Protein AF-A0A6J7JT77-F1 (afdb_monomer_lite)

Structure (mmCIF, N/CA/C/O backbone):
data_AF-A0A6J7JT77-F1
#
_entry.id   AF-A0A6J7JT77-F1
#
loop_
_atom_site.group_PDB
_atom_site.id
_atom_site.type_symbol
_atom_site.label_atom_id
_atom_site.label_alt_id
_atom_site.label_comp_id
_atom_site.label_asym_id
_atom_site.label_entity_id
_atom_site.label_seq_id
_atom_site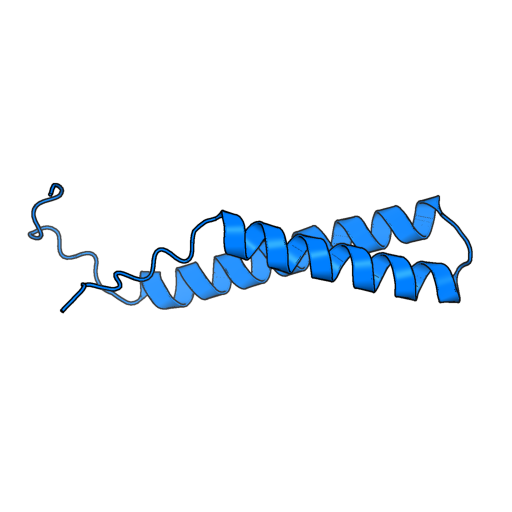.pdbx_PDB_ins_code
_atom_site.Cartn_x
_atom_site.Cartn_y
_atom_site.Cartn_z
_atom_site.occupancy
_atom_site.B_iso_or_equiv
_atom_site.auth_seq_id
_atom_site.auth_comp_id
_atom_site.auth_asym_id
_atom_site.auth_atom_id
_atom_site.pdbx_PDB_model_num
ATOM 1 N N . MET A 1 1 ? -30.589 -11.173 15.893 1.00 37.62 1 MET A N 1
ATOM 2 C CA . MET A 1 1 ? -29.907 -11.165 14.579 1.00 37.62 1 MET A CA 1
ATOM 3 C C . MET A 1 1 ? -28.522 -10.570 14.787 1.00 37.62 1 MET A C 1
ATOM 5 O O . MET A 1 1 ? -28.393 -9.695 15.630 1.00 37.62 1 MET A O 1
ATOM 9 N N . ALA A 1 2 ? -27.502 -11.163 14.167 1.00 41.84 2 ALA A N 1
ATOM 10 C CA . ALA A 1 2 ? -26.098 -11.097 14.572 1.00 41.84 2 ALA A CA 1
ATOM 11 C C . ALA A 1 2 ? -25.562 -9.675 14.821 1.00 41.84 2 ALA A C 1
ATOM 13 O O . ALA A 1 2 ? -25.702 -8.790 13.981 1.00 41.84 2 ALA A O 1
ATOM 14 N N . SER A 1 3 ? -24.893 -9.496 15.963 1.00 41.22 3 SER A N 1
ATOM 15 C CA . SER A 1 3 ? -24.005 -8.362 16.207 1.00 41.22 3 SER A CA 1
ATOM 16 C C . SER A 1 3 ? -22.845 -8.455 15.216 1.00 41.22 3 SER A C 1
ATOM 18 O O . SER A 1 3 ? -21.861 -9.154 15.454 1.00 41.22 3 SER A O 1
ATOM 20 N N . LEU A 1 4 ? -22.973 -7.782 14.072 1.00 47.84 4 LEU A N 1
ATOM 21 C CA . LEU A 1 4 ? -21.849 -7.453 13.200 1.00 47.84 4 LEU A CA 1
ATOM 22 C C . LEU A 1 4 ? -21.039 -6.361 13.903 1.00 47.84 4 LEU A C 1
ATOM 24 O O . LEU A 1 4 ? -21.014 -5.205 13.485 1.00 47.84 4 LEU A O 1
ATOM 28 N N . LYS A 1 5 ? -20.406 -6.710 15.028 1.00 49.81 5 LYS A N 1
ATOM 29 C CA . LYS A 1 5 ? -19.354 -5.886 15.614 1.00 49.81 5 LYS A CA 1
ATOM 30 C C . LYS A 1 5 ? -18.247 -5.891 14.571 1.00 49.81 5 LYS A C 1
ATOM 32 O O . LYS A 1 5 ? -17.528 -6.876 14.454 1.00 49.81 5 LYS A O 1
ATOM 37 N N . ASN A 1 6 ? -18.220 -4.858 13.731 1.00 55.34 6 ASN A N 1
ATOM 38 C CA . ASN A 1 6 ? -17.320 -4.729 12.593 1.00 55.34 6 ASN A CA 1
ATOM 39 C C . ASN A 1 6 ? -15.870 -4.723 13.084 1.00 55.34 6 ASN A C 1
ATOM 41 O O . ASN A 1 6 ? -15.259 -3.684 13.336 1.00 55.34 6 ASN A O 1
ATOM 45 N N . ILE A 1 7 ? -15.319 -5.926 13.207 1.00 56.44 7 ILE A N 1
ATOM 46 C CA . ILE A 1 7 ? -13.896 -6.201 13.249 1.00 56.44 7 ILE A CA 1
ATOM 47 C C . ILE A 1 7 ? -13.418 -5.954 11.819 1.00 56.44 7 ILE A C 1
ATOM 49 O O . ILE A 1 7 ? -13.232 -6.881 11.032 1.00 56.44 7 ILE A O 1
ATOM 53 N N . ILE A 1 8 ? -13.276 -4.683 11.436 1.00 61.38 8 ILE A N 1
ATOM 54 C CA . ILE A 1 8 ? -12.393 -4.342 10.322 1.00 61.38 8 ILE A CA 1
ATOM 55 C C . ILE A 1 8 ? -11.009 -4.731 10.830 1.00 61.38 8 ILE A C 1
ATOM 57 O O . ILE A 1 8 ? -10.350 -3.999 11.562 1.00 61.38 8 ILE A O 1
ATOM 61 N N . GLY A 1 9 ? -10.663 -5.995 10.600 1.00 72.62 9 GLY A N 1
ATOM 62 C CA . GLY A 1 9 ? -9.447 -6.578 11.125 1.00 72.62 9 GLY A CA 1
ATOM 63 C C . GLY A 1 9 ? -8.252 -5.945 10.436 1.00 72.62 9 GLY A 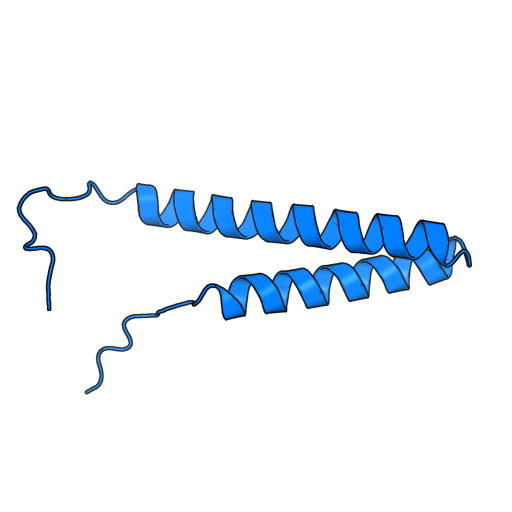C 1
ATOM 64 O O . GLY A 1 9 ? -8.346 -5.523 9.284 1.00 72.62 9 GLY A O 1
ATOM 65 N N . VAL A 1 10 ? -7.101 -5.982 11.103 1.00 82.31 10 VAL A N 1
ATOM 66 C CA . VAL A 1 10 ? -5.789 -5.608 10.544 1.00 82.31 10 VAL A CA 1
ATOM 67 C C . VAL A 1 10 ? -5.584 -6.167 9.128 1.00 82.31 10 VAL A C 1
ATOM 69 O O . VAL A 1 10 ? -4.994 -5.515 8.272 1.00 82.31 10 VAL A O 1
ATOM 72 N N . ARG A 1 11 ? -6.158 -7.343 8.846 1.00 84.44 11 ARG A N 1
ATOM 73 C CA . ARG A 1 11 ? -6.204 -7.956 7.518 1.00 84.44 11 ARG A CA 1
ATOM 74 C C . ARG A 1 11 ? -6.747 -7.022 6.431 1.00 84.44 11 ARG A C 1
ATOM 76 O O . ARG A 1 11 ? -6.143 -6.960 5.371 1.00 84.44 11 ARG A O 1
ATOM 83 N N . VAL A 1 12 ? -7.838 -6.298 6.676 1.00 89.31 12 VAL A N 1
ATOM 84 C CA . VAL A 1 12 ? -8.441 -5.379 5.696 1.00 89.31 12 VAL A CA 1
ATOM 85 C C . VAL A 1 12 ? -7.480 -4.233 5.391 1.00 89.31 12 VAL A C 1
ATOM 87 O O . VAL A 1 12 ? -7.166 -3.998 4.224 1.00 89.31 12 VAL A O 1
ATOM 90 N N . TYR A 1 13 ? -6.929 -3.595 6.427 1.00 88.88 13 TYR A N 1
ATOM 91 C CA . TYR A 1 13 ? -5.952 -2.514 6.270 1.00 88.88 13 TYR A CA 1
ATOM 92 C C . TYR A 1 13 ? -4.716 -2.961 5.490 1.00 88.88 13 TYR A C 1
ATOM 94 O O . TYR A 1 13 ? -4.291 -2.273 4.560 1.00 88.88 13 TYR A O 1
ATOM 102 N N . LEU A 1 14 ? -4.189 -4.148 5.795 1.00 92.12 14 LEU A N 1
ATOM 103 C CA . LEU A 1 14 ? -3.066 -4.738 5.069 1.00 92.12 14 LEU A CA 1
ATOM 104 C C . LEU A 1 14 ? -3.419 -5.064 3.614 1.00 92.12 14 LEU A C 1
ATOM 106 O O . LEU A 1 14 ? -2.623 -4.792 2.723 1.00 92.12 14 LEU A O 1
ATOM 110 N N . THR A 1 15 ? -4.606 -5.612 3.345 1.00 93.38 15 THR A N 1
ATOM 111 C CA . THR A 1 15 ? -5.003 -5.945 1.967 1.00 93.38 15 THR A CA 1
ATOM 112 C C . THR A 1 15 ? -5.192 -4.705 1.099 1.00 93.38 15 THR A C 1
ATOM 114 O O . THR A 1 15 ? -4.704 -4.679 -0.027 1.00 93.38 15 THR A O 1
ATOM 117 N N . ILE A 1 16 ? -5.840 -3.659 1.619 1.00 92.25 16 ILE A N 1
ATOM 118 C CA . ILE A 1 16 ? -6.085 -2.422 0.866 1.00 92.25 16 ILE A CA 1
ATOM 119 C C . ILE A 1 16 ? -4.765 -1.698 0.593 1.00 92.25 16 ILE A C 1
ATOM 121 O O . ILE A 1 16 ? -4.500 -1.312 -0.546 1.00 92.25 16 ILE A O 1
ATOM 125 N N . SER A 1 17 ? -3.911 -1.557 1.610 1.00 92.81 17 SER A N 1
ATOM 126 C CA . SER A 1 17 ? -2.593 -0.939 1.434 1.00 92.81 17 SER A CA 1
ATOM 127 C C . SER A 1 17 ? -1.723 -1.731 0.459 1.00 92.81 17 SER A C 1
ATOM 129 O O . SER A 1 17 ? -1.100 -1.126 -0.415 1.00 92.81 17 SER A O 1
ATOM 131 N N . ALA A 1 18 ? -1.715 -3.068 0.537 1.00 95.19 18 ALA A N 1
ATOM 132 C CA . ALA A 1 18 ? -0.955 -3.923 -0.379 1.00 95.19 18 ALA A CA 1
ATOM 133 C C . ALA A 1 18 ? -1.403 -3.747 -1.834 1.00 95.19 18 ALA A C 1
ATOM 135 O O . ALA A 1 18 ? -0.565 -3.537 -2.711 1.00 95.19 18 ALA A O 1
ATOM 136 N N . ILE A 1 19 ? -2.716 -3.760 -2.090 1.00 96.88 19 ILE A N 1
ATOM 137 C CA . ILE A 1 19 ? -3.268 -3.519 -3.431 1.00 96.88 19 ILE A CA 1
ATOM 138 C C . ILE A 1 19 ? -2.856 -2.132 -3.932 1.00 96.88 19 ILE A C 1
ATOM 140 O O . ILE A 1 19 ? -2.396 -1.997 -5.065 1.00 96.88 19 ILE A O 1
ATOM 144 N N . SER A 1 20 ? -2.955 -1.109 -3.081 1.00 95.19 20 SER A N 1
ATOM 145 C CA . SER A 1 20 ? -2.571 0.252 -3.452 1.00 95.19 20 SER A CA 1
ATOM 146 C C . SER A 1 20 ? -1.082 0.364 -3.801 1.00 95.19 20 SER A C 1
ATOM 148 O O . SER A 1 20 ? -0.734 1.011 -4.788 1.00 95.19 20 SER A O 1
ATOM 150 N N . GLY A 1 21 ? -0.205 -0.300 -3.043 1.00 96.00 21 GLY A N 1
ATOM 151 C CA . GLY A 1 21 ? 1.231 -0.352 -3.328 1.00 96.00 21 GLY A CA 1
ATOM 152 C C . GLY A 1 21 ? 1.549 -1.030 -4.663 1.00 96.00 21 GLY A C 1
ATOM 153 O O . GLY A 1 21 ? 2.362 -0.521 -5.434 1.00 96.00 21 GLY A O 1
ATOM 154 N N . VAL A 1 22 ? 0.863 -2.134 -4.982 1.00 96.56 22 VAL A N 1
ATOM 155 C CA . VAL A 1 22 ? 1.013 -2.835 -6.270 1.00 96.56 22 VAL A CA 1
ATOM 156 C C . VAL A 1 22 ? 0.562 -1.955 -7.436 1.00 96.56 22 VAL A C 1
ATOM 158 O O . VAL A 1 22 ? 1.276 -1.859 -8.434 1.00 96.56 22 VAL A O 1
ATOM 161 N N . ILE A 1 23 ? -0.580 -1.275 -7.307 1.00 95.94 23 ILE A N 1
ATOM 162 C CA . ILE A 1 23 ? -1.095 -0.374 -8.349 1.00 95.94 23 ILE A CA 1
ATOM 163 C C . ILE A 1 23 ? -0.109 0.767 -8.605 1.00 95.94 23 ILE A C 1
ATOM 165 O O . ILE A 1 23 ? 0.253 1.020 -9.754 1.00 95.94 23 ILE A O 1
ATOM 169 N N . VAL A 1 24 ? 0.370 1.433 -7.551 1.00 95.62 24 VAL A N 1
ATOM 170 C CA . VAL A 1 24 ? 1.332 2.534 -7.699 1.00 95.62 24 VAL A CA 1
ATOM 171 C C . VAL A 1 24 ? 2.653 2.032 -8.276 1.00 95.62 24 VAL A C 1
ATOM 173 O O . VAL A 1 24 ? 3.180 2.647 -9.200 1.00 95.62 24 VAL A O 1
ATOM 176 N N . GLY A 1 25 ? 3.153 0.886 -7.809 1.00 93.88 25 GLY A N 1
ATOM 177 C CA . GLY A 1 25 ? 4.342 0.254 -8.377 1.00 93.88 25 GLY A CA 1
ATOM 178 C C . GLY A 1 25 ? 4.193 -0.014 -9.878 1.00 93.88 25 GLY A C 1
ATOM 179 O O . GLY A 1 25 ? 5.097 0.305 -10.649 1.00 93.88 25 GLY A O 1
ATOM 180 N N . PHE A 1 26 ? 3.032 -0.508 -10.318 1.00 94.69 26 PHE A N 1
ATOM 181 C CA . PHE A 1 26 ? 2.749 -0.755 -11.733 1.00 94.69 26 PHE A CA 1
ATOM 182 C C . PHE A 1 26 ? 2.692 0.536 -12.565 1.00 94.69 26 PHE A C 1
ATOM 184 O O . PHE A 1 26 ? 3.272 0.600 -13.650 1.00 94.69 26 PHE A O 1
ATOM 191 N N . ILE A 1 27 ? 2.058 1.590 -12.043 1.00 94.38 27 ILE A N 1
ATOM 192 C CA . ILE A 1 27 ? 2.009 2.909 -12.695 1.00 94.38 27 ILE A CA 1
ATOM 193 C C . ILE A 1 27 ? 3.426 3.473 -12.868 1.00 94.38 27 ILE A C 1
ATOM 195 O O . ILE A 1 27 ? 3.804 3.913 -13.955 1.00 94.38 27 ILE A O 1
ATOM 199 N N . VAL A 1 28 ? 4.233 3.420 -11.807 1.00 93.38 28 VAL A N 1
ATOM 200 C CA . VAL A 1 28 ? 5.612 3.922 -11.811 1.00 93.38 28 VAL A CA 1
ATOM 201 C C . VAL A 1 28 ? 6.491 3.100 -12.752 1.00 93.38 28 VAL A C 1
ATOM 203 O O . VAL A 1 28 ? 7.321 3.661 -13.469 1.00 93.38 28 VAL A O 1
ATOM 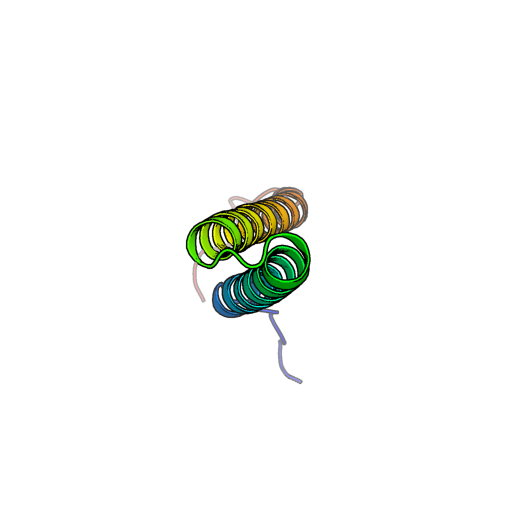206 N N . TRP A 1 29 ? 6.280 1.786 -12.816 1.00 92.31 29 TRP A N 1
ATOM 207 C CA . TRP A 1 29 ? 6.959 0.929 -13.782 1.00 92.31 29 TRP A CA 1
ATOM 208 C C . TRP A 1 29 ? 6.638 1.320 -15.231 1.00 92.31 29 TRP A C 1
ATOM 210 O O . TRP A 1 29 ? 7.550 1.386 -16.054 1.00 92.31 29 TRP A O 1
ATOM 220 N N . GLY A 1 30 ? 5.386 1.672 -15.539 1.00 90.88 30 GLY A N 1
ATOM 221 C CA . GLY A 1 30 ? 5.004 2.182 -16.860 1.00 90.88 30 GLY A CA 1
ATOM 222 C C . GLY A 1 30 ? 5.743 3.465 -17.268 1.00 90.88 30 GLY A C 1
ATOM 223 O O . GLY A 1 30 ? 6.061 3.634 -18.446 1.00 90.88 30 GLY A O 1
ATOM 224 N N . GLY A 1 31 ? 6.060 4.337 -16.304 1.00 90.62 31 GLY A N 1
ATOM 225 C CA . GLY A 1 31 ? 6.761 5.605 -16.540 1.00 90.62 31 GLY A CA 1
ATOM 226 C C . GLY A 1 31 ? 8.289 5.495 -16.584 1.00 90.62 31 GLY A C 1
ATOM 227 O O . GLY A 1 31 ? 8.917 6.071 -17.468 1.00 90.62 31 GLY A O 1
ATOM 228 N N . LEU A 1 32 ? 8.900 4.760 -15.648 1.00 90.00 32 LEU A N 1
ATOM 229 C CA . LEU A 1 32 ? 10.364 4.669 -15.538 1.00 90.00 32 LEU A CA 1
ATOM 230 C C . LEU A 1 32 ? 10.968 3.442 -16.229 1.00 90.00 32 LEU A C 1
ATOM 232 O O . LEU A 1 32 ? 12.165 3.446 -16.508 1.00 90.00 32 LEU A O 1
ATOM 236 N N . ARG A 1 33 ? 10.178 2.382 -16.457 1.00 88.69 33 ARG A N 1
ATOM 237 C CA . ARG A 1 33 ? 10.636 1.054 -16.919 1.00 88.69 33 ARG A CA 1
ATOM 238 C C . ARG A 1 33 ? 11.826 0.488 -16.134 1.00 88.69 33 ARG A C 1
ATOM 240 O O . ARG A 1 33 ? 12.587 -0.330 -16.639 1.00 88.69 33 ARG A O 1
ATOM 247 N N . ASP A 1 34 ? 11.957 0.901 -14.879 1.00 92.50 34 ASP A N 1
ATOM 248 C CA . ASP A 1 34 ? 12.998 0.475 -13.951 1.00 92.50 34 ASP A CA 1
ATOM 249 C C . ASP A 1 34 ? 12.339 -0.264 -12.784 1.00 92.50 34 ASP A C 1
ATOM 251 O O . ASP A 1 34 ? 11.548 0.307 -12.024 1.00 92.50 34 ASP A O 1
ATOM 255 N N . LEU A 1 35 ? 12.668 -1.551 -12.659 1.00 90.38 35 LEU A N 1
ATOM 256 C CA . LEU A 1 35 ? 12.127 -2.431 -11.628 1.00 90.38 35 LEU A CA 1
ATOM 257 C C . LEU A 1 35 ? 12.498 -1.964 -10.218 1.00 90.38 35 LEU A C 1
ATOM 259 O O . LEU A 1 35 ? 11.623 -1.912 -9.355 1.00 90.38 35 LEU A O 1
ATOM 263 N N . ALA A 1 36 ? 13.749 -1.563 -9.985 1.00 92.75 36 ALA A N 1
ATOM 264 C CA . ALA A 1 36 ? 14.202 -1.158 -8.658 1.00 92.75 36 ALA A CA 1
ATOM 265 C C . ALA A 1 36 ? 13.468 0.103 -8.193 1.00 92.75 36 ALA A C 1
ATOM 267 O O . ALA A 1 36 ? 12.938 0.148 -7.081 1.00 92.75 36 ALA A O 1
ATOM 268 N N . LYS A 1 37 ? 13.355 1.104 -9.074 1.00 91.44 37 LYS A N 1
ATOM 269 C CA . LYS A 1 37 ? 12.629 2.342 -8.755 1.00 91.44 37 LYS A CA 1
ATOM 270 C C . LYS A 1 37 ? 11.138 2.083 -8.552 1.00 91.44 37 LYS A C 1
ATOM 272 O O . LYS A 1 37 ? 10.568 2.594 -7.590 1.00 91.44 37 LYS A O 1
ATOM 277 N N . SER A 1 38 ? 10.513 1.263 -9.399 1.00 92.69 38 SER A N 1
ATOM 278 C CA . SER A 1 38 ? 9.089 0.930 -9.257 1.00 92.69 38 SER A CA 1
ATOM 279 C C . SER A 1 38 ? 8.765 0.229 -7.936 1.00 92.69 38 SER A C 1
ATOM 281 O O . SER A 1 38 ? 7.752 0.544 -7.314 1.00 92.69 38 SER A O 1
ATOM 283 N N . LEU A 1 39 ? 9.649 -0.654 -7.462 1.00 93.88 39 LEU A N 1
ATOM 284 C CA . LEU A 1 39 ? 9.448 -1.384 -6.215 1.00 93.88 39 LEU A CA 1
ATOM 285 C C . LEU A 1 39 ? 9.593 -0.469 -4.993 1.00 93.88 39 LEU A C 1
ATOM 287 O O . LEU A 1 39 ? 8.805 -0.576 -4.057 1.00 93.88 39 LEU A O 1
ATOM 291 N N . ILE A 1 40 ? 10.544 0.471 -5.026 1.00 95.44 40 ILE A N 1
ATOM 292 C CA . ILE A 1 40 ? 10.708 1.488 -3.976 1.00 95.44 40 ILE A CA 1
ATOM 293 C C . ILE A 1 40 ? 9.458 2.368 -3.889 1.00 95.44 40 ILE A C 1
ATOM 295 O O . ILE A 1 40 ? 8.919 2.563 -2.802 1.00 95.44 40 ILE A O 1
ATOM 299 N N . TRP A 1 41 ? 8.958 2.865 -5.023 1.00 94.69 41 TRP A N 1
ATOM 300 C CA . TRP A 1 41 ? 7.756 3.700 -5.045 1.00 94.69 41 TRP A CA 1
ATOM 301 C C . TRP A 1 41 ? 6.487 2.935 -4.655 1.00 94.69 41 TRP A C 1
ATOM 303 O O . TRP A 1 41 ? 5.658 3.470 -3.920 1.00 94.69 41 TRP A O 1
ATOM 313 N N . GLY A 1 42 ? 6.345 1.682 -5.094 1.00 95.56 42 GLY A N 1
ATOM 314 C CA . GLY A 1 42 ? 5.239 0.818 -4.679 1.00 95.56 42 GLY A CA 1
ATOM 315 C C . GLY A 1 42 ? 5.268 0.521 -3.177 1.00 95.56 42 GLY A C 1
ATOM 316 O O . GLY A 1 42 ? 4.244 0.633 -2.503 1.00 95.56 42 GLY A O 1
ATOM 317 N N . GLY A 1 43 ? 6.450 0.225 -2.626 1.00 95.12 43 GLY A N 1
ATOM 318 C CA . GLY A 1 43 ? 6.652 0.039 -1.187 1.00 95.12 43 GLY A CA 1
ATOM 319 C C . GLY A 1 43 ? 6.392 1.313 -0.379 1.00 95.12 43 GLY A C 1
ATOM 320 O O . GLY A 1 43 ? 5.760 1.259 0.675 1.00 95.12 43 GLY A O 1
ATOM 321 N N . LEU A 1 44 ? 6.798 2.475 -0.893 1.00 97.00 44 LEU A N 1
ATOM 322 C CA . LEU A 1 44 ? 6.508 3.763 -0.265 1.00 97.00 44 LEU A CA 1
ATOM 323 C C . LEU A 1 44 ? 4.998 4.032 -0.222 1.00 97.00 44 LEU A C 1
ATOM 325 O O . LEU A 1 44 ? 4.465 4.395 0.825 1.00 97.00 44 LEU A O 1
ATOM 329 N N . ALA A 1 45 ? 4.297 3.803 -1.332 1.00 96.56 45 ALA A N 1
ATOM 330 C CA . ALA A 1 45 ? 2.852 3.986 -1.401 1.00 96.56 45 ALA A CA 1
ATOM 331 C C . ALA A 1 45 ? 2.098 3.029 -0.466 1.00 96.56 45 ALA A C 1
ATOM 333 O O . ALA A 1 45 ? 1.148 3.450 0.193 1.00 96.56 45 ALA A O 1
ATOM 334 N N . PHE A 1 46 ? 2.552 1.776 -0.348 1.00 96.75 46 PHE A N 1
ATOM 335 C CA . PHE A 1 46 ? 2.032 0.821 0.634 1.00 96.75 46 PHE A CA 1
ATOM 336 C C . PHE A 1 46 ? 2.088 1.385 2.061 1.00 96.75 46 PHE A C 1
ATOM 338 O O . PHE A 1 46 ? 1.068 1.405 2.752 1.00 96.75 46 PHE A O 1
ATOM 345 N N . ILE A 1 47 ? 3.257 1.885 2.482 1.00 96.62 47 ILE A N 1
ATOM 346 C CA . ILE A 1 47 ? 3.460 2.440 3.829 1.00 96.62 47 ILE A CA 1
ATOM 347 C C . ILE A 1 47 ? 2.555 3.654 4.049 1.00 96.62 47 ILE A C 1
ATOM 349 O O . ILE A 1 47 ? 1.851 3.716 5.056 1.00 96.62 47 ILE A O 1
ATOM 353 N N . VAL A 1 48 ? 2.543 4.599 3.106 1.00 97.19 48 VAL A N 1
ATOM 354 C CA . VAL A 1 48 ? 1.750 5.833 3.218 1.00 97.19 48 VAL A CA 1
ATOM 355 C C . VAL A 1 48 ? 0.262 5.520 3.359 1.00 97.19 48 VAL A C 1
ATOM 357 O O . VAL A 1 48 ? -0.396 6.074 4.236 1.00 97.19 48 VAL A O 1
ATOM 360 N N . VAL A 1 49 ? -0.268 4.605 2.545 1.00 96.44 49 VAL A N 1
ATOM 361 C CA . VAL A 1 49 ? -1.687 4.225 2.594 1.00 96.44 49 VAL A CA 1
ATOM 362 C C . VAL A 1 49 ? -2.021 3.485 3.886 1.00 96.44 49 VAL A C 1
ATOM 364 O O . VAL A 1 49 ? -3.047 3.775 4.500 1.00 96.44 49 VAL A O 1
ATOM 367 N N . LEU A 1 50 ? -1.162 2.563 4.329 1.00 95.19 50 LEU A N 1
ATOM 368 C CA . LEU A 1 50 ? -1.364 1.838 5.584 1.00 95.19 50 LEU A CA 1
ATOM 369 C C . LEU A 1 50 ? -1.429 2.803 6.769 1.00 95.19 50 LEU A C 1
ATOM 371 O O . LEU A 1 50 ? -2.377 2.741 7.552 1.00 95.19 50 LEU A O 1
ATOM 375 N N . VAL A 1 51 ? -0.450 3.705 6.877 1.00 95.44 51 VAL A N 1
ATOM 376 C CA . VAL A 1 51 ? -0.396 4.700 7.953 1.00 95.44 51 VAL A CA 1
ATOM 377 C C . VAL A 1 51 ? -1.603 5.627 7.874 1.00 95.44 51 VAL A C 1
ATOM 379 O O . VAL A 1 51 ? -2.268 5.813 8.883 1.00 95.44 51 VAL A O 1
ATOM 382 N N . ALA A 1 52 ? -1.949 6.138 6.691 1.00 94.81 52 ALA A N 1
ATOM 383 C CA . ALA A 1 52 ? -3.093 7.030 6.527 1.00 94.81 52 ALA A CA 1
ATOM 384 C C . ALA A 1 52 ? -4.406 6.385 6.995 1.00 94.81 52 ALA A C 1
ATOM 386 O O . ALA A 1 52 ? -5.139 6.988 7.777 1.00 94.81 52 ALA A O 1
ATOM 387 N N . ILE A 1 53 ? -4.693 5.151 6.569 1.00 91.69 53 ILE A N 1
ATOM 388 C CA . ILE A 1 53 ? -5.922 4.451 6.969 1.00 91.69 53 ILE A CA 1
ATOM 389 C C . ILE A 1 53 ? -5.910 4.150 8.472 1.00 91.69 53 ILE A C 1
ATOM 391 O O . ILE A 1 53 ? -6.925 4.347 9.134 1.00 91.69 53 ILE A O 1
ATOM 395 N N . ALA A 1 54 ? -4.773 3.720 9.026 1.00 91.25 54 ALA A N 1
ATOM 396 C CA . ALA A 1 54 ? -4.647 3.459 10.458 1.00 91.25 54 ALA A CA 1
ATOM 397 C C . ALA A 1 54 ? -4.830 4.734 11.295 1.00 91.25 54 ALA A C 1
ATOM 399 O O . ALA A 1 54 ? -5.501 4.703 12.324 1.00 91.25 54 ALA A O 1
ATOM 400 N N . THR A 1 55 ? -4.273 5.862 10.849 1.00 92.81 55 THR A N 1
ATOM 401 C CA . THR A 1 55 ? -4.457 7.159 11.504 1.00 92.81 55 THR A CA 1
ATOM 402 C C . THR A 1 55 ? -5.911 7.601 11.434 1.00 92.81 55 THR A C 1
ATOM 404 O O . THR A 1 55 ? -6.446 8.023 12.451 1.00 92.81 55 THR A O 1
ATOM 407 N N . LEU A 1 56 ? -6.574 7.455 10.283 1.00 90.31 56 LEU A N 1
ATOM 408 C CA . LEU A 1 56 ? -7.999 7.767 10.146 1.00 90.31 56 LEU A CA 1
ATOM 409 C C . LEU A 1 56 ? -8.862 6.886 11.056 1.00 90.31 56 LEU A C 1
ATOM 411 O O . LEU A 1 56 ? -9.744 7.399 11.737 1.00 90.31 56 LEU A O 1
ATOM 415 N N . ASP A 1 57 ? -8.588 5.582 11.111 1.00 86.69 57 ASP A N 1
ATOM 416 C CA . ASP A 1 57 ? -9.298 4.653 11.994 1.00 86.69 57 ASP A CA 1
ATOM 417 C C . ASP A 1 57 ? -9.087 5.012 13.471 1.00 86.69 57 ASP A C 1
ATOM 419 O O . ASP A 1 57 ? -10.044 5.048 14.244 1.00 86.69 57 ASP A O 1
ATOM 423 N N . LEU A 1 58 ? -7.855 5.364 13.855 1.00 85.62 58 LEU A N 1
ATOM 424 C CA . LEU A 1 58 ? -7.551 5.843 15.201 1.00 85.62 58 LEU A CA 1
ATOM 425 C C . LEU A 1 58 ? -8.238 7.180 15.501 1.00 85.62 58 LEU A C 1
ATOM 427 O O . LEU A 1 58 ? -8.742 7.351 16.602 1.00 85.62 58 LEU A O 1
ATOM 431 N N . SER A 1 59 ? -8.298 8.117 14.555 1.00 85.69 59 SER A N 1
ATOM 432 C CA . SER A 1 59 ? -8.990 9.398 14.744 1.00 85.69 59 SER A CA 1
ATOM 433 C C . SER A 1 59 ? -10.505 9.234 14.875 1.00 85.69 59 SER A C 1
ATOM 435 O O . SER A 1 59 ? -11.127 9.966 15.639 1.00 85.69 59 SER A O 1
ATOM 437 N N . LEU A 1 60 ? -11.103 8.271 14.167 1.00 81.12 60 LEU A N 1
ATOM 438 C CA . LEU A 1 60 ? -12.536 7.974 14.258 1.00 81.12 60 LEU A CA 1
ATOM 439 C C . LEU A 1 60 ? -12.892 7.235 15.555 1.00 81.12 60 LEU A C 1
ATOM 441 O O . LEU A 1 60 ? -13.930 7.511 16.149 1.00 81.12 60 LEU A O 1
ATOM 445 N N . ARG A 1 61 ? -12.037 6.308 16.005 1.00 70.75 61 ARG A N 1
ATOM 446 C CA . ARG A 1 61 ? -12.249 5.524 17.237 1.00 70.75 61 ARG A CA 1
ATOM 447 C C . ARG A 1 61 ? -11.799 6.251 18.503 1.00 70.75 61 ARG A C 1
ATOM 449 O O . ARG A 1 61 ? -12.408 6.080 19.547 1.00 70.75 61 ARG A O 1
ATOM 456 N N . GLY A 1 62 ? -10.765 7.080 18.412 1.00 61.19 62 GLY A N 1
ATOM 457 C CA . GLY A 1 62 ? -10.221 7.881 19.513 1.00 61.19 62 GLY A CA 1
ATOM 458 C C . GLY A 1 62 ? -11.076 9.093 19.893 1.00 61.19 62 GLY A C 1
ATOM 459 O O . GLY A 1 62 ? -10.672 9.867 20.755 1.00 61.19 62 GLY A O 1
ATOM 460 N N . ALA A 1 63 ? -12.235 9.271 19.249 1.00 53.19 63 ALA A N 1
ATOM 461 C CA . ALA A 1 63 ? -13.232 10.277 19.598 1.00 53.19 63 ALA A CA 1
ATO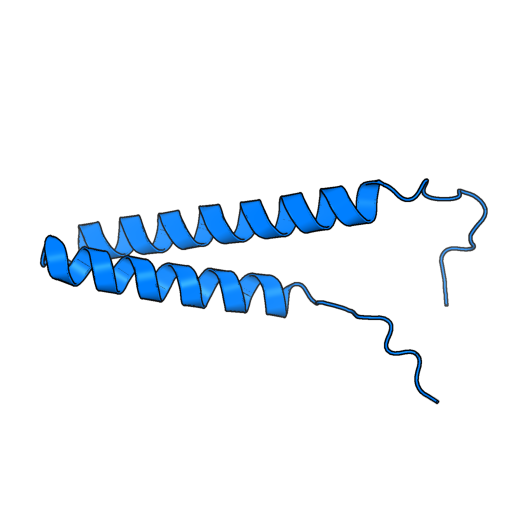M 462 C C . ALA A 1 63 ? -14.276 9.771 20.613 1.00 53.19 63 ALA A C 1
ATOM 464 O O . ALA A 1 63 ? -15.003 10.587 21.180 1.00 53.19 63 ALA A O 1
ATOM 465 N N . GLU A 1 64 ? -14.359 8.459 20.868 1.00 53.06 64 GLU A N 1
ATOM 466 C CA . GLU A 1 64 ? -15.140 7.956 21.999 1.00 53.06 64 GLU A CA 1
ATOM 467 C C . GLU A 1 64 ? -14.294 8.071 23.275 1.00 53.06 64 GLU A C 1
ATOM 469 O O . GLU A 1 64 ? -13.197 7.507 23.320 1.00 53.06 64 GLU A O 1
ATOM 474 N N . PRO A 1 65 ? -14.752 8.794 24.319 1.00 53.47 65 PRO A N 1
ATOM 475 C CA . PRO A 1 65 ? -14.115 8.703 25.621 1.00 53.47 65 PRO A CA 1
ATOM 476 C C . PRO A 1 65 ? -14.177 7.238 26.048 1.00 53.47 65 PRO A C 1
ATOM 478 O O . PRO A 1 65 ? -15.258 6.662 26.170 1.00 53.47 65 PRO A O 1
ATOM 481 N N . GLU A 1 66 ? -13.008 6.627 26.216 1.00 58.47 66 GLU A N 1
ATOM 482 C CA . GLU A 1 66 ? -12.861 5.269 26.721 1.00 58.47 66 GLU A CA 1
ATOM 483 C C . GLU A 1 66 ? -13.412 5.254 28.152 1.00 58.47 66 GLU A C 1
ATOM 485 O O . GLU A 1 66 ? -12.713 5.607 29.097 1.00 58.47 66 GLU A O 1
ATOM 490 N N . ASP A 1 67 ? -14.713 4.974 28.294 1.00 56.19 67 ASP A N 1
ATOM 491 C CA . ASP A 1 67 ? -15.413 4.999 29.575 1.00 56.19 67 ASP A CA 1
ATOM 492 C C . ASP A 1 67 ? -14.741 3.980 30.513 1.00 56.19 67 ASP A C 1
ATOM 494 O O . ASP A 1 67 ? -14.845 2.768 30.277 1.00 56.19 67 ASP A O 1
ATOM 498 N N . PRO A 1 68 ? -14.054 4.443 31.576 1.00 63.53 68 PRO A N 1
ATOM 499 C CA . PRO A 1 68 ? -13.297 3.581 32.480 1.00 63.53 68 PRO A CA 1
ATOM 500 C C . PRO A 1 68 ? -14.167 2.543 33.198 1.00 63.53 68 PRO A C 1
ATOM 502 O O . PRO A 1 68 ? -13.634 1.613 33.804 1.00 63.53 68 PRO A O 1
ATOM 505 N N . ASN A 1 69 ? -15.496 2.703 33.158 1.00 64.94 69 ASN A N 1
ATOM 506 C CA . ASN A 1 69 ? -16.455 1.837 33.833 1.00 64.94 69 ASN A CA 1
ATOM 507 C C . ASN A 1 69 ? -17.014 0.716 32.951 1.00 64.94 69 ASN A C 1
ATOM 509 O O . ASN A 1 69 ? -17.806 -0.092 33.442 1.00 64.94 69 ASN A O 1
ATOM 513 N N . GLN A 1 70 ? -16.634 0.623 31.674 1.00 63.09 70 GLN A N 1
ATOM 514 C CA . GLN A 1 70 ? -17.067 -0.505 30.855 1.00 63.09 70 GLN A CA 1
ATOM 515 C C . GLN A 1 70 ? -16.202 -1.733 31.179 1.00 63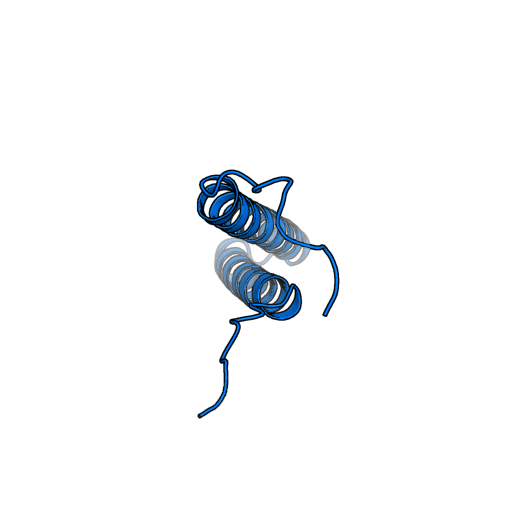.09 70 GLN A C 1
ATOM 517 O O . GLN A 1 70 ? -14.984 -1.703 30.975 1.00 63.09 70 GLN A O 1
ATOM 522 N N . PRO A 1 71 ? -16.793 -2.825 31.706 1.00 62.72 71 PRO A N 1
ATOM 523 C CA . PRO A 1 71 ? -16.029 -3.984 32.132 1.00 62.72 71 PRO A CA 1
ATOM 524 C C . PRO A 1 71 ? -15.332 -4.595 30.920 1.00 62.72 71 PRO A C 1
ATOM 526 O O . PRO A 1 71 ? -15.957 -5.092 29.978 1.00 62.72 71 PRO A O 1
ATOM 529 N N . ARG A 1 72 ? -14.001 -4.545 30.950 1.00 64.75 72 ARG A N 1
ATOM 530 C CA . ARG A 1 72 ? -13.142 -5.191 29.965 1.00 64.75 72 ARG A CA 1
ATOM 531 C C . ARG A 1 72 ? -13.264 -6.689 30.203 1.00 64.75 72 ARG A C 1
ATOM 533 O O . ARG A 1 72 ? -12.602 -7.172 31.108 1.00 64.75 72 ARG A O 1
ATOM 540 N N . LEU A 1 73 ? -14.154 -7.360 29.465 1.00 57.19 73 LEU A N 1
ATOM 541 C CA . LEU A 1 73 ? -14.207 -8.798 29.132 1.00 57.19 73 LEU A CA 1
ATOM 542 C C . LEU A 1 73 ? -15.669 -9.229 28.905 1.00 57.19 73 LEU A C 1
ATOM 544 O O . LEU A 1 73 ? -16.460 -9.333 29.842 1.00 57.19 73 LEU A O 1
ATOM 548 N N . LYS A 1 74 ? -15.994 -9.558 27.655 1.00 48.72 74 LYS A N 1
ATOM 549 C CA . LYS A 1 74 ? -16.808 -10.733 27.332 1.00 48.72 74 LYS A CA 1
ATOM 550 C C . LYS A 1 74 ? -16.111 -11.484 26.215 1.00 48.72 74 LYS A C 1
ATOM 552 O O . LYS A 1 74 ? -15.684 -10.799 25.258 1.00 48.72 74 LYS A O 1
#

Radius of gyration: 17.87 Å; chains: 1; bounding box: 44×21×51 Å

Sequence (74 aa):
MASLKNIIGVRVYLTISAISGVIVGFIVWGGLRDLAKSLIWGGLAFIVVLVAIATLDLSLRGAEPEDPNQPRLK

pLDDT: mean 81.31, std 17.78, range [37.62, 97.19]

Secondary structure (DSSP, 8-state):
---------HHHHHHHHHHHHHHHHHHHHHHH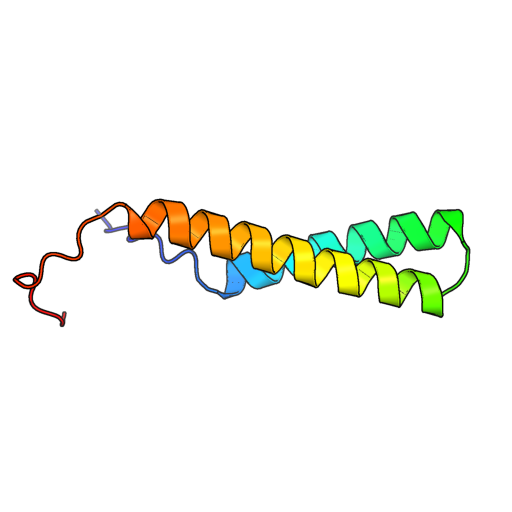--HHHHHHHHHHHHHHHHHHHHHHHHHHHTTS---TTS-S--

Organism: NCBI:txid449393

Foldseek 3Di:
DDDPPPCPDPVVLQVVLLVQLVVQLVVVCVVPVDNVVSNVRSVVSSVVSSVVVVVVVCVVVVPDDPPPPDDPDD